Protein AF-A0A412H1B2-F1 (afdb_monomer_lite)

pLDDT: mean 90.18, std 8.29, range [45.38, 96.81]

Secondary structure (DSSP, 8-state):
------HHHHHHHHHHHHHHHHHHHT---HHHHHHHHHHHHHHHHHHHHHHHHHHHHHHHHHHHHHHHHH-TT--HHHHHHHHHHHHHHHHH-

Structure (mmCIF, N/CA/C/O backbone):
data_AF-A0A412H1B2-F1
#
_entry.id   AF-A0A412H1B2-F1
#
loop_
_atom_site.group_PDB
_atom_site.id
_atom_site.type_symbol
_atom_site.label_atom_id
_atom_site.label_alt_id
_atom_site.label_comp_id
_atom_site.label_asym_id
_atom_site.label_entity_id
_atom_site.label_seq_id
_atom_site.pdbx_PDB_ins_code
_atom_site.Cartn_x
_atom_site.Cartn_y
_atom_site.Cartn_z
_atom_site.occupancy
_atom_site.B_iso_or_equiv
_atom_site.auth_seq_id
_atom_site.auth_comp_id
_atom_site.auth_asym_id
_atom_site.auth_atom_id
_atom_site.pdbx_PDB_model_num
ATOM 1 N N . MET A 1 1 ? 7.510 -15.526 7.893 1.00 45.38 1 MET A N 1
ATOM 2 C CA . MET A 1 1 ? 6.269 -15.523 7.090 1.00 45.38 1 MET A CA 1
ATOM 3 C C . MET A 1 1 ? 6.054 -14.115 6.558 1.00 45.38 1 MET A C 1
ATOM 5 O O . MET A 1 1 ? 6.044 -13.188 7.357 1.00 45.38 1 MET A O 1
ATOM 9 N N . MET A 1 2 ? 5.985 -13.937 5.238 1.00 59.22 2 MET A N 1
ATOM 10 C CA . MET A 1 2 ? 5.731 -12.631 4.624 1.00 59.22 2 MET A CA 1
ATOM 11 C C . MET A 1 2 ? 4.227 -12.534 4.371 1.00 59.22 2 MET A C 1
ATOM 13 O O . MET A 1 2 ? 3.708 -13.232 3.509 1.00 59.22 2 MET A O 1
ATOM 17 N N . VAL A 1 3 ? 3.528 -11.746 5.183 1.00 65.25 3 VAL A N 1
ATOM 18 C CA . VAL A 1 3 ? 2.090 -11.505 5.018 1.00 65.25 3 VAL A CA 1
ATOM 19 C C . VAL A 1 3 ? 1.930 -10.326 4.061 1.00 65.25 3 VAL A C 1
ATOM 21 O O . VAL A 1 3 ? 2.478 -9.252 4.311 1.00 65.25 3 VAL A O 1
ATOM 24 N N . SER A 1 4 ? 1.233 -10.532 2.947 1.00 80.00 4 SER A N 1
ATOM 25 C CA . SER A 1 4 ? 0.880 -9.483 1.984 1.00 80.00 4 SER A CA 1
ATOM 26 C C . SER A 1 4 ? -0.599 -9.140 2.097 1.00 80.00 4 SER A C 1
ATOM 28 O O . SER A 1 4 ? -1.400 -10.032 2.345 1.00 80.00 4 S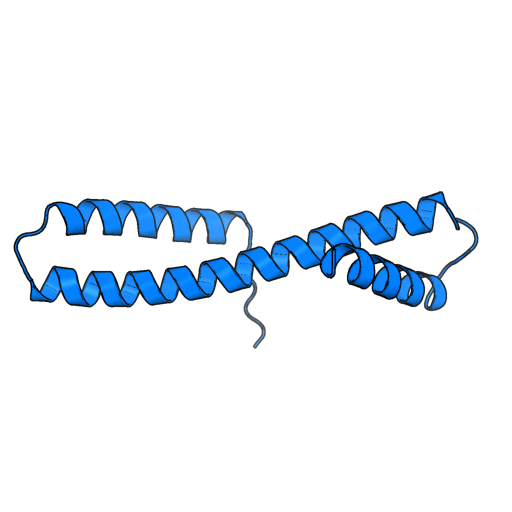ER A O 1
ATOM 30 N N . VAL A 1 5 ? -0.948 -7.876 1.859 1.00 86.94 5 VAL A N 1
ATOM 31 C CA . VAL A 1 5 ? -2.338 -7.404 1.824 1.00 86.94 5 VAL A CA 1
ATOM 32 C C . VAL A 1 5 ? -2.677 -6.973 0.401 1.00 86.94 5 VAL A C 1
ATOM 34 O O . VAL A 1 5 ? -1.939 -6.198 -0.211 1.00 86.94 5 VAL A O 1
ATOM 37 N N . THR A 1 6 ? -3.773 -7.494 -0.135 1.00 90.88 6 THR A N 1
ATOM 38 C CA . THR A 1 6 ? -4.331 -7.111 -1.434 1.00 90.88 6 THR A CA 1
ATOM 39 C C . THR A 1 6 ? -5.029 -5.752 -1.360 1.00 90.88 6 THR A C 1
ATOM 41 O O . THR A 1 6 ? -5.357 -5.253 -0.284 1.00 90.88 6 THR A O 1
ATOM 44 N N . LYS A 1 7 ? -5.308 -5.143 -2.519 1.00 91.25 7 LYS A N 1
ATOM 45 C CA . LYS A 1 7 ? -6.061 -3.881 -2.571 1.00 91.25 7 LYS A CA 1
ATOM 46 C C . LYS A 1 7 ? -7.455 -4.008 -1.947 1.00 91.25 7 LYS A C 1
ATOM 48 O O . LYS A 1 7 ? -7.836 -3.132 -1.181 1.00 91.25 7 LYS A O 1
ATOM 53 N N . ALA A 1 8 ? -8.162 -5.103 -2.224 1.00 93.50 8 ALA A N 1
ATOM 54 C CA . ALA A 1 8 ? -9.497 -5.349 -1.680 1.00 93.50 8 ALA A CA 1
ATOM 55 C C . ALA A 1 8 ? -9.475 -5.522 -0.152 1.00 93.50 8 ALA A C 1
ATOM 57 O O . ALA A 1 8 ? -10.304 -4.950 0.547 1.00 93.50 8 ALA A O 1
ATOM 58 N N . GLU A 1 9 ? -8.493 -6.251 0.387 1.00 92.81 9 GLU A N 1
ATOM 59 C CA . GLU A 1 9 ? -8.324 -6.386 1.841 1.00 92.81 9 GLU A CA 1
ATOM 60 C C . GLU A 1 9 ? -7.958 -5.049 2.498 1.00 92.81 9 GLU A C 1
ATOM 62 O O . GLU A 1 9 ? -8.487 -4.719 3.555 1.00 92.81 9 GLU A O 1
ATOM 67 N N . TYR A 1 10 ? -7.095 -4.244 1.867 1.00 94.06 10 TYR A N 1
ATOM 68 C CA . TYR A 1 10 ? -6.803 -2.891 2.341 1.00 94.06 10 TYR A CA 1
ATOM 69 C C . TYR A 1 10 ? -8.070 -2.023 2.381 1.00 94.06 10 TYR A C 1
ATOM 71 O O . TYR A 1 10 ? -8.314 -1.358 3.386 1.00 94.06 10 TYR A O 1
ATOM 79 N N . GLU A 1 11 ? -8.881 -2.045 1.322 1.00 94.19 11 GLU A N 1
ATOM 80 C CA . GLU A 1 11 ? -10.145 -1.302 1.248 1.00 94.19 11 GLU A CA 1
ATOM 81 C C . GLU A 1 11 ? -11.129 -1.755 2.332 1.00 94.19 11 GLU A C 1
ATOM 83 O O . GLU A 1 11 ? -11.700 -0.908 3.015 1.00 94.19 11 GLU A O 1
ATOM 88 N N . ALA A 1 12 ? -11.251 -3.063 2.574 1.00 94.31 12 ALA A N 1
ATOM 89 C CA . ALA A 1 12 ? -12.078 -3.599 3.653 1.00 94.31 12 ALA A CA 1
ATOM 90 C C . ALA A 1 12 ? -11.611 -3.124 5.042 1.00 94.31 12 ALA A C 1
ATOM 92 O O . ALA A 1 12 ? -12.432 -2.717 5.862 1.00 94.31 12 ALA A O 1
ATOM 93 N N . ILE A 1 13 ? -10.298 -3.107 5.308 1.00 92.56 13 ILE A N 1
ATOM 94 C CA . ILE A 1 13 ? -9.751 -2.605 6.581 1.00 92.56 13 ILE A CA 1
ATOM 95 C C . ILE A 1 13 ? -10.040 -1.105 6.747 1.00 92.56 13 ILE A C 1
ATOM 97 O O . ILE A 1 13 ? -10.401 -0.667 7.841 1.00 92.56 13 ILE A O 1
ATOM 101 N N . MET A 1 14 ? -9.886 -0.308 5.683 1.00 94.00 14 MET A N 1
ATOM 102 C CA . MET A 1 14 ? -10.190 1.127 5.733 1.00 94.00 14 MET A CA 1
ATOM 103 C C . MET A 1 14 ? -11.682 1.381 5.958 1.00 94.00 14 MET A C 1
ATOM 105 O O . MET A 1 14 ? -12.022 2.228 6.780 1.00 94.00 14 MET A O 1
ATOM 109 N N . PHE A 1 15 ? -12.553 0.607 5.309 1.00 93.25 15 PHE A N 1
ATOM 110 C CA . PHE A 1 15 ? -13.993 0.666 5.540 1.00 93.25 15 PHE A CA 1
ATOM 111 C C . PHE A 1 15 ? -14.335 0.356 7.003 1.00 93.25 15 PHE A C 1
ATOM 113 O O . PHE A 1 15 ? -15.007 1.145 7.661 1.00 93.25 15 PHE A O 1
ATOM 120 N N . CYS A 1 16 ? -13.804 -0.735 7.567 1.00 90.69 16 CYS A N 1
ATOM 121 C CA . CYS A 1 16 ? -14.019 -1.061 8.979 1.00 90.69 16 CYS A CA 1
ATOM 122 C C . CYS A 1 16 ? -13.544 0.064 9.912 1.00 90.69 16 CYS A C 1
ATOM 124 O O . CYS A 1 16 ? -14.229 0.386 10.879 1.00 90.69 16 CYS A O 1
ATOM 126 N N . ARG A 1 17 ? -12.403 0.701 9.615 1.00 93.00 17 ARG A N 1
ATOM 127 C CA . ARG A 1 17 ? -11.917 1.859 10.380 1.00 93.00 17 ARG A CA 1
ATOM 128 C C . ARG A 1 17 ? -12.922 3.010 10.366 1.00 93.00 17 ARG A C 1
ATOM 130 O O . ARG A 1 17 ? -13.136 3.625 11.407 1.00 93.00 17 ARG A O 1
ATOM 137 N N . GLU A 1 18 ? -13.488 3.335 9.208 1.00 91.12 18 GLU A N 1
ATOM 138 C CA . GLU A 1 18 ? -14.486 4.404 9.074 1.00 91.12 18 GLU A CA 1
ATOM 139 C C . GLU A 1 18 ? -15.745 4.091 9.888 1.00 91.12 18 GLU A C 1
ATOM 141 O O . GLU A 1 18 ? -16.196 4.945 10.649 1.00 91.12 18 GLU A O 1
ATOM 146 N N . GLN A 1 19 ? -16.226 2.845 9.839 1.00 89.31 19 GLN A N 1
ATOM 147 C CA . GLN A 1 19 ? -17.368 2.400 10.645 1.00 89.31 19 GLN A CA 1
ATOM 148 C C . GLN A 1 19 ? -17.105 2.528 12.153 1.00 89.31 19 GLN A C 1
ATOM 150 O O . GLN A 1 19 ? -17.960 3.021 12.885 1.00 89.31 19 GLN A O 1
ATOM 155 N N . VAL A 1 20 ? -15.919 2.122 12.624 1.00 89.00 20 VAL A N 1
ATOM 156 C CA . VAL A 1 20 ? -15.542 2.253 14.044 1.00 89.00 20 VAL A CA 1
ATOM 157 C C . VAL A 1 20 ? -15.396 3.721 14.438 1.00 89.00 20 VAL A C 1
ATOM 159 O O . VAL A 1 20 ? -15.859 4.102 15.506 1.00 89.00 20 VAL A O 1
ATOM 162 N N . THR A 1 21 ? -14.816 4.555 13.569 1.00 89.56 21 THR A N 1
ATOM 163 C CA . THR A 1 21 ? -14.661 5.998 13.820 1.00 89.56 21 THR A CA 1
ATOM 164 C C . THR A 1 21 ? -16.028 6.663 14.014 1.00 89.56 21 THR A C 1
ATOM 166 O O . THR A 1 21 ? -16.244 7.338 15.015 1.00 89.56 21 THR A O 1
ATOM 169 N N . GLY A 1 22 ? -16.988 6.394 13.123 1.00 87.31 22 GLY A N 1
ATOM 170 C CA . GLY A 1 22 ? -18.349 6.917 13.268 1.00 87.31 22 GLY A CA 1
ATOM 171 C C . GLY A 1 22 ? -19.060 6.412 14.529 1.00 87.31 22 GLY A C 1
ATOM 172 O O . GLY A 1 22 ? -19.802 7.159 15.161 1.00 87.31 22 GLY A O 1
ATOM 173 N N . ALA A 1 23 ? -18.814 5.162 14.937 1.00 85.25 23 ALA A N 1
ATOM 174 C CA . ALA A 1 23 ? -19.404 4.601 16.152 1.00 85.25 23 ALA A CA 1
ATOM 175 C C . ALA A 1 23 ? -18.861 5.246 17.441 1.00 85.25 23 ALA A C 1
ATOM 177 O O . ALA A 1 23 ? -19.615 5.390 18.402 1.00 85.25 23 ALA A O 1
ATOM 178 N N . ILE A 1 24 ? -17.579 5.633 17.480 1.00 90.31 24 ILE A N 1
ATOM 179 C CA . ILE A 1 24 ? -16.973 6.245 18.676 1.00 90.31 24 ILE A CA 1
ATOM 180 C C . ILE A 1 24 ? -17.271 7.738 18.801 1.00 90.31 24 ILE A C 1
ATOM 182 O O . ILE A 1 24 ? -17.377 8.228 19.918 1.00 90.31 24 ILE A O 1
ATOM 186 N N . GLU A 1 25 ? -17.461 8.455 17.689 1.00 86.00 25 GLU A N 1
ATOM 187 C CA . GLU A 1 25 ? -17.823 9.883 17.710 1.00 86.00 25 GLU A CA 1
ATOM 188 C C . GLU A 1 25 ? -19.184 10.132 18.387 1.00 86.00 25 GLU A C 1
ATOM 190 O O . GLU A 1 25 ? -19.420 11.214 18.921 1.00 86.00 25 GLU A O 1
ATOM 195 N N . GLY A 1 26 ? -20.066 9.127 18.404 1.00 82.19 26 GLY A N 1
ATOM 196 C CA . GLY A 1 26 ? -21.354 9.160 19.102 1.00 82.19 26 GLY A CA 1
ATOM 197 C C . GLY A 1 26 ? -21.375 8.457 20.464 1.00 82.19 26 GLY A C 1
ATOM 198 O O . GLY A 1 26 ? -22.444 8.356 21.066 1.00 82.19 26 GLY A O 1
ATOM 199 N N . ALA A 1 27 ? -20.244 7.929 20.940 1.00 87.56 27 ALA A N 1
ATOM 200 C CA . ALA A 1 27 ? -20.189 7.143 22.169 1.00 87.56 27 ALA A CA 1
ATOM 201 C C . ALA A 1 27 ? -19.939 8.020 23.407 1.00 87.56 27 ALA A C 1
ATOM 203 O O . ALA A 1 27 ? -19.143 8.954 23.380 1.00 87.56 27 ALA A O 1
ATOM 204 N N . SER A 1 28 ? -20.600 7.685 24.517 1.00 89.75 28 SER A N 1
ATOM 205 C CA . SER A 1 28 ? -20.461 8.375 25.809 1.00 89.75 28 SER A CA 1
ATOM 206 C C . SER A 1 28 ? -19.570 7.640 26.818 1.00 89.75 28 SER A C 1
ATOM 208 O O . SER A 1 28 ? -19.313 8.164 27.896 1.00 89.75 28 SER A O 1
ATOM 210 N N . ASP A 1 29 ? -19.143 6.412 26.507 1.00 93.62 29 ASP A N 1
ATOM 211 C CA . ASP A 1 29 ? -18.239 5.626 27.352 1.00 93.62 29 ASP A CA 1
ATOM 212 C C . ASP A 1 29 ? -16.780 5.970 27.018 1.00 93.62 29 ASP A C 1
ATOM 214 O O . ASP A 1 29 ? -16.258 5.589 25.968 1.00 93.62 29 ASP A O 1
ATOM 218 N N . GLU A 1 30 ? -16.122 6.697 27.921 1.00 90.88 30 GLU A N 1
ATOM 219 C CA . GLU A 1 30 ? -14.748 7.175 27.739 1.00 90.88 30 GLU A CA 1
ATOM 220 C C . GLU A 1 30 ? -13.715 6.042 27.628 1.00 90.88 30 GLU A C 1
ATOM 222 O O . GLU A 1 30 ? -12.739 6.180 26.885 1.00 90.88 30 GLU A O 1
ATOM 227 N N . ASN A 1 31 ? -13.920 4.913 28.317 1.00 91.75 31 ASN A N 1
ATOM 228 C CA . ASN A 1 31 ? -12.998 3.777 28.242 1.00 91.75 31 ASN A CA 1
ATOM 229 C C . ASN A 1 31 ? -13.093 3.107 26.870 1.00 91.75 31 ASN A C 1
ATOM 231 O O . ASN A 1 31 ? -12.070 2.856 26.233 1.00 91.75 31 ASN A O 1
ATOM 235 N N . TYR A 1 32 ? -14.317 2.900 26.379 1.00 88.75 32 TYR A N 1
ATOM 236 C CA . TYR A 1 32 ? -14.551 2.377 25.034 1.00 88.75 32 TYR A CA 1
ATOM 237 C C . TYR A 1 32 ? -13.981 3.302 23.947 1.00 88.75 32 TYR A C 1
ATOM 239 O O . TYR A 1 32 ? -13.286 2.841 23.039 1.00 88.75 32 TYR A O 1
ATOM 247 N N . VAL A 1 33 ? -14.220 4.616 24.055 1.00 92.69 33 VAL A N 1
ATOM 248 C CA . VAL A 1 33 ? -13.680 5.617 23.117 1.00 92.69 33 VAL A CA 1
ATOM 249 C C . VAL A 1 33 ? -12.153 5.565 23.085 1.00 92.69 33 VAL A C 1
ATOM 251 O O . VAL A 1 33 ? -11.558 5.610 22.004 1.00 92.69 33 VAL A O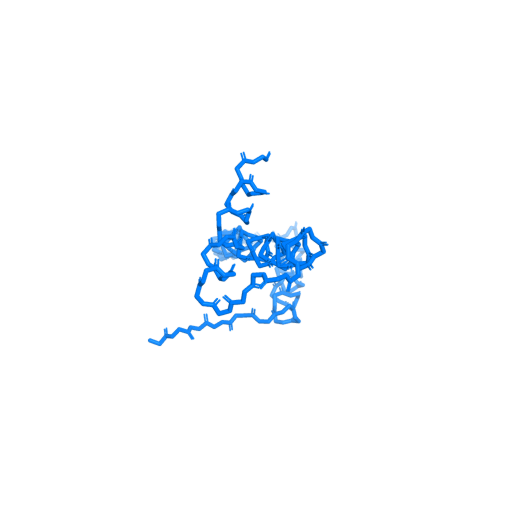 1
ATOM 254 N N . LYS A 1 34 ? -11.509 5.434 24.248 1.00 91.62 34 LYS A N 1
ATOM 255 C CA . LYS A 1 34 ? -10.052 5.352 24.350 1.00 91.62 34 LYS A CA 1
ATOM 256 C C . LYS A 1 34 ? -9.497 4.091 23.683 1.00 91.62 34 LYS A C 1
ATOM 258 O O . LYS A 1 34 ? -8.634 4.209 22.815 1.00 91.62 34 LYS A O 1
ATOM 263 N N . GLU A 1 35 ? -10.004 2.910 24.034 1.00 89.62 35 GLU A N 1
ATOM 264 C CA . GLU A 1 35 ? -9.527 1.636 23.469 1.00 89.62 35 GLU A CA 1
ATOM 265 C C . GLU A 1 35 ? -9.695 1.588 21.943 1.00 89.62 35 GLU A C 1
ATOM 267 O O . GLU A 1 35 ? -8.788 1.194 21.204 1.00 89.62 35 GLU A O 1
ATOM 272 N N . ALA A 1 36 ? -10.842 2.051 21.444 1.00 90.44 36 ALA A N 1
ATOM 273 C CA . ALA A 1 36 ? -11.103 2.105 20.014 1.00 90.44 36 ALA A CA 1
ATOM 274 C C . ALA A 1 36 ? -10.202 3.121 19.289 1.00 90.44 36 ALA A C 1
ATOM 276 O O . ALA A 1 36 ? -9.739 2.850 18.177 1.00 90.44 36 ALA A O 1
ATOM 277 N N . SER A 1 37 ? -9.896 4.260 19.920 1.00 89.06 37 SER A N 1
ATOM 278 C CA . SER A 1 37 ? -8.957 5.248 19.374 1.00 89.06 37 SER A CA 1
ATOM 279 C C . SER A 1 37 ? -7.545 4.670 19.235 1.00 89.06 37 SER A C 1
ATOM 281 O 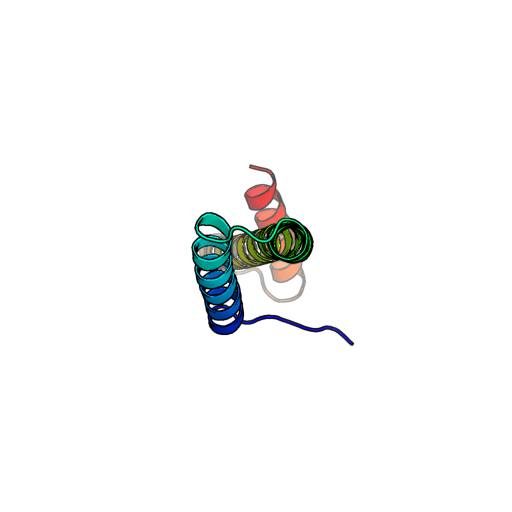O . SER A 1 37 ? -6.935 4.796 18.171 1.00 89.06 37 SER A O 1
ATOM 283 N N . GLU A 1 38 ? -7.053 3.955 20.252 1.00 89.00 38 GLU A N 1
ATOM 284 C CA . GLU A 1 38 ? -5.750 3.275 20.212 1.00 89.00 38 GLU A CA 1
ATOM 285 C C . GLU A 1 38 ? -5.694 2.223 19.084 1.00 89.00 38 GLU A C 1
ATOM 287 O O . GLU A 1 38 ? -4.719 2.146 18.326 1.00 89.00 38 GLU A O 1
ATOM 292 N N . ALA A 1 39 ? -6.771 1.453 18.890 1.00 86.88 39 ALA A N 1
ATOM 293 C CA . ALA A 1 39 ? -6.868 0.501 17.782 1.00 86.88 39 ALA A CA 1
ATOM 294 C C . ALA A 1 39 ? -6.835 1.194 16.402 1.00 86.88 39 ALA A C 1
ATOM 296 O O . ALA A 1 39 ? -6.163 0.722 15.475 1.00 86.88 39 ALA A O 1
ATOM 297 N N . ILE A 1 40 ? -7.512 2.341 16.257 1.00 90.81 40 ILE A N 1
ATOM 298 C CA . ILE A 1 40 ? -7.510 3.140 15.021 1.00 90.81 40 ILE A CA 1
ATOM 299 C C . ILE A 1 40 ? -6.101 3.656 14.695 1.00 90.81 40 ILE A C 1
ATOM 301 O O . ILE A 1 40 ? -5.707 3.647 13.522 1.00 90.81 40 ILE A O 1
ATOM 305 N N . GLU A 1 41 ? -5.311 4.069 15.688 1.00 87.75 41 GLU A N 1
ATOM 306 C CA . GLU A 1 41 ? -3.929 4.521 15.474 1.00 87.75 41 GLU A CA 1
ATOM 307 C C . GLU A 1 41 ? -3.044 3.425 14.860 1.00 87.75 41 GLU A C 1
ATOM 309 O O . GLU A 1 41 ? -2.270 3.682 13.924 1.00 87.75 41 GLU A O 1
ATOM 314 N N . GLY A 1 42 ? -3.216 2.175 15.302 1.00 87.12 42 GLY A N 1
ATOM 315 C CA . GLY A 1 42 ? -2.566 1.012 14.695 1.00 87.12 42 GLY A CA 1
ATOM 316 C C . GLY A 1 42 ? -2.871 0.888 13.195 1.00 87.12 42 GLY A C 1
ATOM 317 O O . GLY A 1 42 ? -1.965 0.681 12.375 1.00 87.12 42 GLY A O 1
ATOM 318 N N . ILE A 1 43 ? -4.131 1.113 12.809 1.00 89.88 43 ILE A N 1
ATOM 319 C CA . ILE A 1 43 ? -4.581 1.088 11.409 1.00 89.88 43 ILE A CA 1
ATOM 320 C C . ILE A 1 43 ? -3.982 2.255 10.605 1.00 89.88 43 ILE A C 1
ATOM 322 O O . ILE A 1 43 ? -3.616 2.080 9.439 1.00 89.88 43 ILE A O 1
ATOM 326 N N . VAL A 1 44 ? -3.805 3.437 11.206 1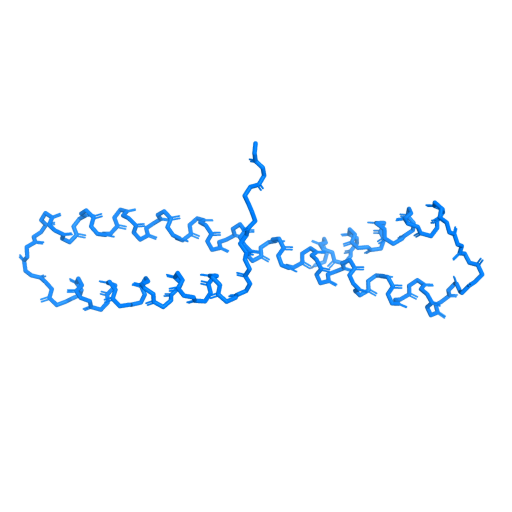.00 88.00 44 VAL A N 1
ATOM 327 C CA . VAL A 1 44 ? -3.156 4.586 10.543 1.00 88.00 44 VAL A CA 1
ATOM 328 C C . VAL A 1 44 ? -1.704 4.264 10.175 1.00 88.00 44 VAL A C 1
ATOM 330 O O . VAL A 1 44 ? -1.261 4.552 9.057 1.00 88.00 44 VAL A O 1
ATOM 333 N N . SER A 1 45 ? -0.956 3.627 11.080 1.00 87.75 45 SER A N 1
ATOM 334 C CA . SER A 1 45 ? 0.414 3.170 10.806 1.00 87.75 45 SER A CA 1
ATOM 335 C C . SER A 1 45 ? 0.454 2.136 9.675 1.00 87.75 45 SER A C 1
ATOM 337 O O . SER A 1 45 ? 1.278 2.236 8.757 1.00 87.75 45 SER A O 1
ATOM 339 N N . PHE A 1 46 ? -0.480 1.179 9.687 1.00 90.25 46 PHE A N 1
ATOM 340 C CA . PHE A 1 46 ? -0.647 0.204 8.610 1.00 90.25 46 PHE A CA 1
ATOM 341 C C . PHE A 1 46 ? -0.919 0.879 7.255 1.00 90.25 46 PHE A C 1
ATOM 343 O O . PHE A 1 46 ? -0.219 0.593 6.280 1.00 90.25 46 PHE A O 1
ATOM 350 N N . ARG A 1 47 ? -1.850 1.842 7.200 1.00 91.81 47 ARG A N 1
ATOM 351 C CA . ARG A 1 47 ? -2.187 2.594 5.980 1.00 91.81 47 ARG A CA 1
ATOM 352 C C . ARG A 1 47 ? -0.959 3.254 5.359 1.00 91.81 47 ARG A C 1
ATOM 354 O O . ARG A 1 47 ? -0.731 3.117 4.158 1.00 91.81 47 ARG A O 1
ATOM 361 N N . LYS A 1 48 ? -0.133 3.929 6.166 1.00 91.25 48 LYS A N 1
ATOM 362 C CA . LYS A 1 48 ? 1.109 4.565 5.688 1.00 91.25 48 LYS A CA 1
ATOM 363 C C . LYS A 1 48 ? 2.055 3.548 5.038 1.00 91.25 48 LYS A C 1
ATOM 365 O O . LYS A 1 48 ? 2.613 3.817 3.974 1.00 91.25 48 LYS A O 1
ATOM 370 N N . LYS A 1 49 ? 2.223 2.370 5.650 1.00 91.00 49 LYS A N 1
ATOM 371 C CA . LYS A 1 49 ? 3.071 1.291 5.110 1.00 91.00 49 LYS A CA 1
ATOM 372 C C . LYS A 1 49 ? 2.517 0.740 3.796 1.00 91.00 49 LYS A C 1
ATOM 374 O O . LYS A 1 49 ? 3.287 0.579 2.849 1.00 91.00 49 LYS A O 1
ATOM 379 N N . TYR A 1 50 ? 1.205 0.505 3.726 1.00 92.75 50 TYR A N 1
ATOM 380 C CA . TYR A 1 50 ? 0.541 0.032 2.512 1.00 92.75 50 TYR A CA 1
ATOM 381 C C . TYR A 1 50 ? 0.706 1.024 1.354 1.00 92.75 50 TYR A C 1
ATOM 383 O O . TYR A 1 50 ? 1.195 0.645 0.293 1.00 92.75 50 TYR A O 1
ATOM 391 N N . LEU A 1 51 ? 0.396 2.308 1.569 1.00 92.12 51 LEU A N 1
ATOM 392 C CA . LEU A 1 51 ? 0.512 3.337 0.528 1.00 92.12 51 LEU A CA 1
ATOM 393 C C . LEU A 1 51 ? 1.950 3.478 0.016 1.00 92.12 51 LEU A C 1
ATOM 395 O O . LEU A 1 51 ? 2.169 3.561 -1.190 1.00 92.12 51 LEU A O 1
ATOM 399 N N . LYS A 1 52 ? 2.943 3.416 0.911 1.00 91.31 52 LYS A N 1
ATOM 400 C CA . LYS A 1 52 ? 4.361 3.421 0.525 1.00 91.31 52 LYS A CA 1
ATOM 401 C C . LYS A 1 52 ? 4.736 2.206 -0.328 1.00 91.31 52 LYS A C 1
ATOM 403 O O . LYS A 1 52 ? 5.531 2.333 -1.256 1.00 91.31 52 LYS A O 1
ATOM 408 N N . ALA A 1 53 ? 4.202 1.026 -0.018 1.00 91.06 53 ALA A N 1
ATOM 409 C CA . ALA A 1 53 ? 4.438 -0.178 -0.813 1.00 91.06 53 ALA A CA 1
ATOM 410 C C . ALA A 1 53 ? 3.761 -0.091 -2.192 1.00 91.06 53 ALA A C 1
ATOM 412 O O . ALA A 1 53 ? 4.404 -0.383 -3.201 1.00 91.06 53 ALA A O 1
ATOM 413 N N . ALA A 1 54 ? 2.513 0.380 -2.240 1.00 91.56 54 ALA A N 1
ATOM 414 C CA . ALA A 1 54 ? 1.763 0.579 -3.476 1.00 91.56 54 ALA A CA 1
ATOM 415 C C . ALA A 1 54 ? 2.447 1.600 -4.403 1.00 91.56 54 ALA A C 1
ATOM 417 O O . ALA A 1 54 ? 2.620 1.333 -5.591 1.00 91.56 54 ALA A O 1
ATOM 418 N N . ALA A 1 55 ? 2.921 2.726 -3.858 1.00 91.94 55 ALA A N 1
ATOM 419 C CA . ALA A 1 55 ? 3.679 3.725 -4.611 1.00 91.94 55 ALA A CA 1
ATOM 420 C C . ALA A 1 55 ? 4.945 3.122 -5.239 1.00 91.94 55 ALA A C 1
ATOM 422 O O . ALA A 1 55 ? 5.141 3.218 -6.447 1.00 91.94 55 ALA A O 1
ATOM 423 N N . LYS A 1 56 ? 5.749 2.388 -4.456 1.00 91.62 56 LYS A N 1
ATOM 424 C CA . LYS A 1 56 ? 6.943 1.695 -4.970 1.00 91.62 56 LYS A CA 1
ATOM 425 C C . LYS A 1 56 ? 6.622 0.711 -6.093 1.00 91.62 56 LYS A C 1
ATOM 427 O O . LYS A 1 56 ? 7.381 0.616 -7.057 1.00 91.62 56 LYS A O 1
ATOM 432 N N . GLN A 1 57 ? 5.523 -0.033 -5.972 1.00 91.31 57 GLN A N 1
ATOM 433 C CA . GLN A 1 57 ? 5.083 -0.959 -7.013 1.00 91.31 57 GLN A CA 1
ATOM 434 C C . GLN A 1 57 ? 4.694 -0.214 -8.297 1.00 91.31 57 GLN A C 1
ATOM 436 O O . GLN A 1 57 ? 5.088 -0.641 -9.384 1.00 91.31 57 GLN A O 1
ATOM 441 N N . ASN A 1 58 ? 3.992 0.914 -8.175 1.00 93.25 58 ASN A N 1
ATOM 442 C CA . ASN A 1 58 ? 3.637 1.766 -9.309 1.00 93.25 58 ASN A CA 1
ATOM 443 C C . ASN A 1 58 ? 4.885 2.355 -9.980 1.00 93.25 58 ASN A C 1
ATOM 445 O O . ASN A 1 58 ? 5.033 2.211 -11.191 1.00 93.25 58 ASN A O 1
ATOM 449 N N . CYS A 1 59 ? 5.832 2.915 -9.217 1.00 94.62 59 CYS A N 1
ATOM 450 C CA . CYS A 1 59 ? 7.094 3.428 -9.763 1.00 94.62 59 CYS A CA 1
ATOM 451 C C . CYS A 1 59 ? 7.878 2.331 -10.496 1.00 94.62 59 CYS A C 1
ATOM 453 O O . CYS A 1 59 ? 8.422 2.574 -11.571 1.00 94.62 59 CYS A O 1
ATOM 455 N N . LEU A 1 60 ? 7.893 1.098 -9.973 1.00 95.19 60 LEU A N 1
ATOM 456 C CA . LEU A 1 60 ? 8.529 -0.039 -10.642 1.00 95.19 60 LEU A CA 1
ATOM 457 C C . LEU A 1 60 ? 7.835 -0.400 -11.964 1.00 95.19 60 LEU A C 1
ATOM 459 O O . LEU A 1 60 ? 8.512 -0.694 -12.950 1.00 95.19 60 LEU A O 1
ATOM 463 N N . ALA A 1 61 ? 6.501 -0.381 -11.999 1.00 95.38 61 ALA A N 1
ATOM 464 C CA . ALA A 1 61 ? 5.732 -0.634 -13.214 1.00 95.38 61 ALA A CA 1
ATOM 465 C C . ALA A 1 61 ? 5.984 0.451 -14.275 1.00 95.38 61 ALA A C 1
ATOM 467 O O . ALA A 1 61 ? 6.292 0.117 -15.422 1.00 95.38 61 ALA A O 1
ATOM 468 N N . THR A 1 62 ? 5.947 1.725 -13.879 1.00 95.94 62 THR A N 1
ATOM 469 C CA . THR A 1 62 ? 6.254 2.874 -14.742 1.00 95.94 62 THR A CA 1
ATOM 470 C C . THR A 1 62 ? 7.684 2.802 -15.271 1.00 95.94 62 THR A C 1
ATOM 472 O O . THR A 1 62 ? 7.895 2.860 -16.481 1.00 95.94 62 THR A O 1
ATOM 475 N N . ALA A 1 63 ? 8.670 2.564 -14.401 1.00 96.25 63 ALA A N 1
ATOM 476 C CA . ALA A 1 63 ? 10.068 2.393 -14.790 1.00 96.25 63 ALA A CA 1
ATOM 477 C C . ALA A 1 63 ? 10.249 1.240 -15.785 1.00 96.25 63 ALA A C 1
ATOM 479 O O . ALA A 1 63 ? 10.975 1.367 -16.770 1.00 96.25 63 ALA A O 1
ATOM 480 N N . LYS A 1 64 ? 9.556 0.115 -15.571 1.00 96.19 64 LYS A N 1
ATOM 481 C CA . LYS A 1 64 ? 9.597 -1.036 -16.480 1.00 96.19 64 LYS A CA 1
ATOM 482 C C . LYS A 1 64 ? 9.062 -0.685 -17.867 1.00 96.19 64 LYS A C 1
ATOM 484 O O . LYS A 1 64 ? 9.664 -1.089 -18.861 1.00 96.19 64 LYS A O 1
ATOM 489 N N . GLN A 1 65 ? 7.953 0.049 -17.942 1.00 96.12 65 GLN A N 1
ATOM 490 C CA . GLN A 1 65 ? 7.396 0.519 -19.212 1.00 96.12 65 GLN A CA 1
ATOM 491 C C . GLN A 1 65 ? 8.338 1.513 -19.903 1.00 96.12 65 GLN A C 1
ATOM 493 O O . GLN A 1 65 ? 8.609 1.367 -21.094 1.00 96.12 65 GLN A O 1
ATOM 498 N N . ALA A 1 66 ? 8.889 2.467 -19.149 1.00 95.44 66 ALA A N 1
ATOM 499 C CA . ALA A 1 66 ? 9.807 3.485 -19.648 1.00 95.44 66 ALA A CA 1
ATOM 500 C C . ALA A 1 66 ? 11.093 2.870 -20.223 1.00 95.44 66 ALA A C 1
ATOM 502 O O . ALA A 1 66 ? 11.438 3.134 -21.374 1.00 95.44 66 ALA A O 1
ATOM 503 N N . VAL A 1 67 ? 11.752 1.975 -19.476 1.00 96.06 67 VAL A N 1
ATOM 504 C CA . VAL A 1 67 ? 12.961 1.277 -19.942 1.00 96.06 67 VAL A CA 1
ATOM 505 C C . VAL A 1 67 ? 12.660 0.426 -21.172 1.00 96.06 67 VAL A C 1
ATOM 507 O O . VAL A 1 67 ? 13.426 0.454 -22.125 1.00 96.06 67 VAL A O 1
ATOM 510 N N . LYS A 1 68 ? 11.526 -0.286 -21.206 1.00 95.56 68 LYS A N 1
ATOM 511 C CA . LYS A 1 68 ? 11.148 -1.096 -22.375 1.00 95.56 68 LYS A CA 1
ATOM 512 C C . LYS A 1 68 ? 10.910 -0.243 -23.628 1.00 95.56 68 LYS A C 1
ATOM 514 O O . LYS A 1 68 ? 11.178 -0.713 -24.728 1.00 95.56 68 LYS A O 1
ATOM 519 N N . LYS A 1 69 ? 10.391 0.979 -23.466 1.00 95.75 69 LYS A N 1
ATOM 520 C CA . LYS A 1 69 ? 10.134 1.919 -24.566 1.00 95.75 69 LYS A CA 1
ATOM 521 C C . LYS A 1 69 ? 11.416 2.585 -25.074 1.00 95.75 69 LYS A C 1
ATOM 523 O O . LYS A 1 69 ? 11.561 2.735 -26.279 1.00 95.75 69 LYS A O 1
ATOM 528 N N . MET A 1 70 ? 12.309 2.994 -24.172 1.00 94.88 70 MET A N 1
ATOM 529 C CA . MET A 1 70 ? 13.538 3.723 -24.521 1.00 94.88 70 MET A CA 1
ATOM 530 C C . MET A 1 70 ? 14.701 2.803 -24.908 1.00 94.88 70 MET A C 1
ATOM 532 O O . MET A 1 70 ? 15.524 3.194 -25.725 1.00 94.88 70 MET A O 1
ATOM 536 N N . HIS A 1 71 ? 14.749 1.595 -24.342 1.00 94.06 71 HIS A N 1
ATOM 537 C CA . HIS A 1 71 ? 15.840 0.630 -24.507 1.00 94.06 71 HIS A CA 1
ATOM 538 C C . HIS A 1 71 ? 15.316 -0.800 -24.747 1.00 94.06 71 HIS A C 1
ATOM 540 O O . HIS A 1 71 ? 15.529 -1.693 -23.915 1.00 94.06 71 HIS A O 1
ATOM 546 N N . PRO A 1 72 ? 14.583 -1.053 -25.849 1.00 94.25 72 PRO A N 1
ATOM 547 C CA . PRO A 1 72 ? 14.025 -2.375 -26.159 1.00 94.25 72 PRO A CA 1
ATOM 548 C C . PRO A 1 72 ? 15.087 -3.476 -26.349 1.00 94.25 72 PRO A C 1
ATOM 550 O O . PRO A 1 72 ? 14.786 -4.667 -26.212 1.00 94.25 72 PRO A O 1
ATOM 553 N N . GLU A 1 73 ? 16.323 -3.095 -26.665 1.00 94.94 73 GLU A N 1
ATOM 554 C CA . GLU A 1 73 ? 17.482 -3.969 -26.834 1.00 94.94 73 GLU A CA 1
ATOM 555 C C . GLU A 1 73 ? 17.990 -4.560 -25.511 1.00 94.94 73 GLU A C 1
ATOM 557 O O . GLU A 1 73 ? 18.522 -5.674 -25.495 1.00 94.94 73 GLU A O 1
ATOM 562 N N . ILE A 1 74 ? 17.790 -3.860 -24.389 1.00 93.06 74 ILE A N 1
ATOM 563 C CA . ILE A 1 74 ? 18.280 -4.297 -23.081 1.00 93.06 74 ILE A CA 1
ATOM 564 C C . ILE A 1 74 ? 17.352 -5.377 -22.519 1.00 93.06 74 ILE A C 1
ATOM 566 O O . ILE A 1 74 ? 16.148 -5.185 -22.347 1.00 93.06 74 ILE A O 1
ATOM 570 N N . LYS A 1 75 ? 17.928 -6.529 -22.165 1.00 92.81 75 LYS A N 1
ATOM 571 C CA . LYS A 1 75 ? 17.199 -7.690 -21.632 1.00 92.81 75 LYS A CA 1
ATOM 572 C C . LYS A 1 75 ? 17.884 -8.269 -20.392 1.00 92.81 75 LYS A C 1
ATOM 574 O O . LYS A 1 75 ? 18.979 -7.865 -20.001 1.00 92.81 75 LYS A O 1
ATOM 579 N N . GLY A 1 76 ? 17.214 -9.224 -19.748 1.00 93.56 76 GLY A N 1
ATOM 580 C CA . GLY A 1 76 ? 17.786 -10.004 -18.649 1.00 93.56 76 GLY A CA 1
ATOM 581 C C . GLY A 1 76 ? 18.152 -9.171 -17.415 1.00 93.56 76 GLY A C 1
ATOM 582 O O . GLY A 1 76 ? 17.416 -8.277 -16.996 1.00 93.56 76 GLY A O 1
ATOM 583 N N . GLN A 1 77 ? 19.287 -9.487 -16.791 1.00 94.75 77 GLN A N 1
ATOM 584 C CA . GLN A 1 77 ? 19.699 -8.854 -15.532 1.00 94.75 77 GLN A CA 1
ATOM 585 C C . GLN A 1 77 ? 19.975 -7.353 -15.676 1.00 94.75 77 GLN A C 1
ATOM 587 O O . GLN A 1 77 ? 19.648 -6.584 -14.770 1.00 94.75 77 GLN A O 1
ATOM 592 N N . MET A 1 78 ? 20.525 -6.925 -16.816 1.00 94.38 78 MET A N 1
ATOM 593 C CA . MET A 1 78 ? 20.824 -5.515 -17.071 1.00 94.38 78 MET A CA 1
ATOM 594 C C . MET A 1 78 ? 19.542 -4.679 -17.155 1.00 94.38 78 MET A C 1
ATOM 596 O O . MET A 1 78 ? 19.466 -3.621 -16.532 1.00 94.38 78 MET A O 1
ATOM 600 N N . PHE A 1 79 ? 18.498 -5.212 -17.802 1.00 95.88 79 PHE A N 1
ATOM 601 C CA . PHE A 1 79 ? 17.164 -4.605 -17.816 1.00 95.88 79 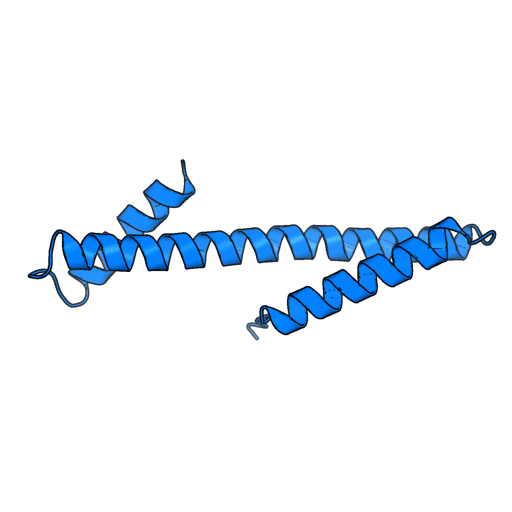PHE A CA 1
ATOM 602 C C . PHE A 1 79 ? 16.627 -4.425 -16.392 1.00 95.88 79 PHE A C 1
ATOM 604 O O . PHE A 1 79 ? 16.245 -3.327 -15.996 1.00 95.88 79 PHE A O 1
ATOM 611 N N . ASN A 1 80 ? 16.668 -5.486 -15.580 1.00 94.94 80 ASN A N 1
ATOM 612 C CA . ASN A 1 80 ? 16.176 -5.440 -14.202 1.00 94.94 80 ASN A CA 1
ATOM 613 C C . ASN A 1 80 ? 16.945 -4.432 -13.331 1.00 94.94 80 ASN A C 1
ATOM 615 O O . ASN A 1 80 ? 16.345 -3.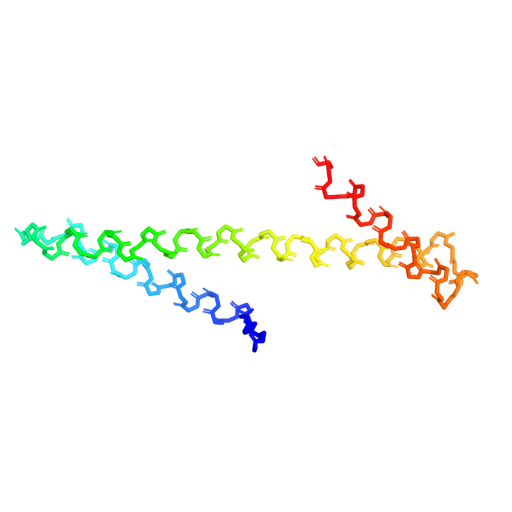775 -12.479 1.00 94.94 80 ASN A O 1
ATOM 619 N N . LYS A 1 81 ? 18.262 -4.294 -13.534 1.00 96.50 81 LYS A N 1
ATOM 620 C CA . LYS A 1 81 ? 19.086 -3.308 -12.822 1.00 96.50 81 LYS A CA 1
ATOM 621 C C . LYS A 1 81 ? 18.684 -1.882 -13.199 1.00 96.50 81 LYS A C 1
ATOM 623 O O . LYS A 1 81 ? 18.478 -1.068 -12.302 1.00 96.50 81 LYS A O 1
ATOM 628 N N . LEU A 1 82 ? 18.512 -1.608 -14.492 1.00 95.75 82 LEU A N 1
ATOM 629 C CA . LEU A 1 82 ? 18.120 -0.290 -14.990 1.00 95.75 82 LEU A CA 1
ATOM 630 C C . LEU A 1 82 ? 16.714 0.099 -14.511 1.00 95.75 82 LEU A C 1
ATOM 632 O O . LEU A 1 82 ? 16.531 1.187 -13.976 1.00 95.75 82 LEU A O 1
ATOM 636 N N . VAL A 1 83 ? 15.752 -0.827 -14.578 1.00 96.81 83 VAL A N 1
ATOM 637 C CA . VAL A 1 83 ? 14.393 -0.623 -14.048 1.00 96.81 83 VAL A CA 1
ATOM 638 C C . VAL A 1 83 ? 14.415 -0.257 -12.563 1.00 96.81 83 VAL A C 1
ATOM 640 O O . VAL A 1 83 ? 13.695 0.645 -12.151 1.00 96.81 83 VAL A O 1
ATOM 643 N N . ARG A 1 84 ? 15.256 -0.908 -11.747 1.00 95.44 84 ARG A N 1
ATOM 644 C CA . ARG A 1 84 ? 15.385 -0.571 -10.318 1.00 95.44 84 ARG A CA 1
ATOM 645 C C . ARG A 1 84 ? 15.991 0.813 -10.082 1.00 95.44 84 ARG A C 1
ATOM 647 O O . ARG A 1 84 ? 15.608 1.453 -9.111 1.00 95.44 84 ARG A O 1
ATOM 654 N N . ILE A 1 85 ? 16.935 1.250 -10.916 1.00 95.62 85 ILE A N 1
ATOM 655 C CA . ILE A 1 85 ? 17.538 2.588 -10.817 1.00 95.62 85 ILE A CA 1
ATOM 656 C C . ILE A 1 85 ? 16.486 3.649 -11.143 1.00 95.62 85 ILE A C 1
ATOM 658 O O . ILE A 1 85 ? 16.240 4.524 -10.320 1.00 95.62 85 ILE A O 1
ATOM 662 N N . VAL A 1 86 ? 15.800 3.504 -12.279 1.00 95.12 86 VAL A N 1
ATOM 663 C CA . VAL A 1 86 ? 14.741 4.433 -12.701 1.00 95.12 86 VAL A CA 1
ATOM 664 C C . VAL A 1 86 ? 13.604 4.467 -11.675 1.00 95.12 86 VAL A C 1
ATOM 666 O O . VAL A 1 86 ? 13.145 5.536 -11.295 1.00 95.12 86 VAL A O 1
ATOM 669 N N . ALA A 1 87 ? 13.182 3.314 -11.149 1.00 95.50 87 ALA A N 1
ATOM 670 C CA . ALA A 1 87 ? 12.133 3.258 -10.131 1.00 95.50 87 ALA A CA 1
ATOM 671 C C . ALA A 1 87 ? 12.516 3.956 -8.815 1.00 95.50 87 ALA A C 1
ATOM 673 O O . ALA A 1 87 ? 11.630 4.450 -8.125 1.00 95.50 87 ALA A O 1
ATOM 674 N N . LYS A 1 88 ? 13.808 3.976 -8.448 1.00 93.62 88 LYS A N 1
ATOM 675 C CA . LYS A 1 88 ? 14.289 4.735 -7.284 1.00 93.62 88 LYS A CA 1
ATOM 676 C C . LYS A 1 88 ? 14.227 6.235 -7.539 1.00 93.62 88 LYS A C 1
ATOM 678 O O . LYS A 1 88 ? 13.708 6.938 -6.687 1.00 93.62 88 LYS A O 1
ATOM 683 N N . GLN A 1 89 ? 14.674 6.683 -8.713 1.00 92.88 89 GLN A N 1
ATOM 684 C CA . GLN A 1 89 ? 14.600 8.093 -9.113 1.00 92.88 89 GLN A CA 1
ATOM 685 C C . GLN A 1 89 ? 13.150 8.600 -9.076 1.00 92.88 89 GLN A C 1
ATOM 687 O O . GLN A 1 89 ? 12.871 9.593 -8.422 1.00 92.88 89 GLN A O 1
ATOM 692 N N . LEU A 1 90 ? 12.208 7.829 -9.631 1.00 90.50 90 LEU A N 1
ATOM 693 C CA . LEU A 1 90 ? 10.766 8.132 -9.601 1.00 90.50 90 LEU A CA 1
ATOM 694 C C . LEU A 1 90 ? 10.117 8.106 -8.204 1.00 90.50 90 LEU A C 1
ATOM 696 O O . LEU A 1 90 ? 8.939 8.415 -8.082 1.00 90.50 90 LEU A O 1
ATOM 700 N N . ASN A 1 91 ? 10.806 7.604 -7.178 1.00 83.94 91 ASN A N 1
ATOM 701 C CA . ASN A 1 91 ? 10.285 7.510 -5.810 1.00 83.94 91 ASN A CA 1
ATOM 702 C C . ASN A 1 91 ? 11.005 8.481 -4.852 1.00 83.94 91 ASN A C 1
ATOM 704 O O . ASN A 1 91 ? 10.659 8.525 -3.671 1.00 83.94 91 ASN A O 1
ATOM 708 N N . GLU A 1 92 ? 12.047 9.167 -5.325 1.00 75.31 92 GLU A N 1
ATOM 709 C CA . GLU A 1 92 ? 12.783 10.216 -4.606 1.00 75.31 92 GLU A CA 1
ATOM 710 C C . GLU A 1 92 ? 12.360 11.631 -5.051 1.00 75.31 92 GLU A C 1
ATOM 712 O O . GLU A 1 92 ? 12.605 12.577 -4.304 1.00 75.31 92 GLU A O 1
ATOM 717 N N . GLU A 1 93 ? 11.704 11.756 -6.212 1.00 53.78 93 GLU A N 1
ATOM 718 C CA . GLU A 1 93 ? 10.882 12.915 -6.618 1.00 53.78 93 GLU A CA 1
ATOM 719 C C . GLU A 1 93 ? 9.545 12.967 -5.859 1.00 53.78 93 GLU A C 1
ATOM 721 O O . GLU A 1 93 ? 9.125 14.092 -5.504 1.00 53.78 93 GLU A O 1
#

Radius of gyration: 19.98 Å; chains: 1; bounding box: 42×28×55 Å

Organism: NCBI:txid310297

Sequence (93 aa):
MMVSVTKAEYEAIMFCREQVTGAIEGASDENYVKEASEAIEGIVSFRKKYLKAAAKQNCLATAKQAVKKMHPEIKGQMFNKLVRIVAKQLNEE

Foldseek 3Di:
DDDDDDPVNLVVLVVVLVVLVVVLVPDPDPVSNVVSVVVSVVNVVVVVVVVLVVLLVVLLVVLLVVCCVVPVPDDDPRSVVSSVVSSVVSSVD